Protein AF-A0A0Q0DMT2-F1 (afdb_monomer_lite)

Organism: NCBI:txid251707

Sequence (80 aa):
MKHERHERFDAVWVTLERLRDDIRGLERSELERVAHLRGHQTVDDLEALQQSFAKLDHAVLDIEQTLASLGEATGEIGKL

Radius of gyration: 17.73 Å; chains: 1; bounding box: 36×20×48 Å

Secondary structure (DSSP, 8-state):
--HHHHHHHHHHHHHHHHHHHHHHHHHHHHHHHHHTT-SHHHHHHHHHHHHHHHHHHHHHHHHHHHHHHHHHHHTSS---

Structure (mmCIF, N/CA/C/O backbone):
data_AF-A0A0Q0DMT2-F1
#
_entry.id   AF-A0A0Q0DMT2-F1
#
loop_
_atom_site.group_PDB
_atom_site.id
_atom_site.type_symbol
_atom_site.label_atom_id
_atom_site.label_alt_id
_atom_site.label_comp_id
_atom_site.label_asym_id
_atom_site.label_entity_id
_atom_site.label_seq_id
_atom_site.pdbx_PDB_ins_code
_atom_site.Cartn_x
_atom_site.Cartn_y
_atom_site.Cartn_z
_atom_site.occupancy
_atom_site.B_iso_or_equiv
_atom_site.auth_seq_id
_atom_site.auth_comp_id
_atom_site.auth_asym_id
_atom_site.auth_atom_id
_atom_site.pdbx_PDB_model_num
ATOM 1 N N . MET A 1 1 ? 17.084 -6.935 -21.102 1.00 63.16 1 MET A N 1
ATOM 2 C CA . MET A 1 1 ? 17.494 -5.581 -20.658 1.00 63.16 1 MET A CA 1
ATOM 3 C C . MET A 1 1 ? 16.344 -4.568 -20.603 1.00 63.16 1 MET A C 1
ATOM 5 O O . MET A 1 1 ? 16.043 -4.131 -19.505 1.00 63.16 1 MET A O 1
ATOM 9 N N . LYS A 1 2 ? 15.706 -4.133 -21.712 1.00 65.75 2 LYS A N 1
ATOM 10 C CA . LYS A 1 2 ? 14.517 -3.239 -21.625 1.00 65.75 2 LYS A CA 1
ATOM 11 C C . LYS A 1 2 ? 13.241 -3.993 -21.219 1.00 65.75 2 LYS A C 1
ATOM 13 O O . LYS A 1 2 ? 12.559 -3.554 -20.311 1.00 65.75 2 LYS A O 1
ATOM 18 N N . HIS A 1 3 ? 12.996 -5.157 -21.823 1.00 71.19 3 HIS A N 1
ATOM 19 C CA . HIS A 1 3 ? 11.819 -5.990 -21.535 1.00 71.19 3 HIS A CA 1
ATOM 20 C C . HIS A 1 3 ? 11.765 -6.454 -20.067 1.00 71.19 3 HIS A C 1
ATOM 22 O O . HIS A 1 3 ? 10.801 -6.177 -19.374 1.00 71.19 3 HIS A O 1
ATOM 28 N N . GLU A 1 4 ? 12.871 -6.997 -19.546 1.00 77.00 4 GLU A N 1
ATOM 29 C CA . GLU A 1 4 ? 12.997 -7.413 -18.133 1.00 77.00 4 GLU A CA 1
ATOM 30 C C . GLU A 1 4 ? 12.800 -6.273 -17.117 1.00 77.00 4 GLU A C 1
ATOM 32 O O . GLU A 1 4 ? 12.543 -6.526 -15.943 1.00 77.00 4 GLU A O 1
ATOM 37 N N . ARG A 1 5 ? 12.992 -5.012 -17.525 1.00 81.44 5 ARG A N 1
ATOM 38 C CA . ARG A 1 5 ? 12.805 -3.854 -16.642 1.00 81.44 5 ARG A CA 1
ATOM 39 C C . ARG A 1 5 ? 11.335 -3.454 -16.569 1.00 81.44 5 ARG A C 1
ATOM 41 O O . ARG A 1 5 ? 10.853 -3.240 -15.463 1.00 81.44 5 ARG A O 1
ATOM 48 N N . HIS A 1 6 ? 10.654 -3.460 -17.714 1.00 82.81 6 HIS A N 1
ATOM 49 C CA . HIS A 1 6 ? 9.209 -3.274 -17.812 1.00 82.81 6 HIS A CA 1
ATOM 50 C C . HIS A 1 6 ? 8.469 -4.353 -17.015 1.00 82.81 6 HIS A C 1
ATOM 52 O O . HIS A 1 6 ? 7.696 -4.042 -16.120 1.00 82.81 6 HIS A O 1
ATOM 58 N N . GLU A 1 7 ? 8.845 -5.625 -17.202 1.00 86.31 7 GLU A N 1
ATOM 59 C CA . GLU A 1 7 ? 8.286 -6.751 -16.438 1.00 86.31 7 GLU A CA 1
ATOM 60 C C . GLU A 1 7 ? 8.472 -6.592 -14.920 1.00 86.31 7 GLU A C 1
ATOM 62 O O . GLU A 1 7 ? 7.586 -6.934 -14.138 1.00 86.31 7 GLU A O 1
ATOM 67 N N . ARG A 1 8 ? 9.623 -6.064 -14.478 1.00 90.00 8 ARG A N 1
ATOM 68 C CA . ARG A 1 8 ? 9.870 -5.787 -13.054 1.00 90.00 8 ARG A CA 1
ATOM 69 C C . ARG A 1 8 ? 9.048 -4.611 -12.544 1.00 90.00 8 ARG A C 1
ATOM 71 O O . ARG A 1 8 ? 8.580 -4.677 -11.413 1.00 90.00 8 ARG A O 1
ATOM 78 N N . PHE A 1 9 ? 8.897 -3.556 -13.339 1.00 90.75 9 PHE A N 1
ATOM 79 C CA . PHE A 1 9 ? 8.060 -2.410 -12.993 1.00 90.75 9 PHE A CA 1
ATOM 80 C C . PHE A 1 9 ? 6.601 -2.846 -12.813 1.00 90.75 9 PHE A C 1
ATOM 82 O O . PHE A 1 9 ? 6.020 -2.623 -11.750 1.00 90.75 9 PHE A O 1
ATOM 89 N N . ASP A 1 10 ? 6.066 -3.579 -13.788 1.00 90.06 10 ASP A N 1
ATOM 90 C CA . ASP A 1 10 ? 4.707 -4.118 -13.755 1.00 90.06 10 ASP A CA 1
ATOM 91 C C . ASP A 1 10 ? 4.502 -5.066 -12.569 1.00 90.06 10 ASP A C 1
ATOM 93 O O . ASP A 1 10 ? 3.490 -4.993 -11.874 1.00 90.06 10 ASP A O 1
ATOM 97 N N . ALA A 1 11 ? 5.481 -5.929 -12.275 1.00 94.50 11 ALA A N 1
ATOM 98 C CA . ALA A 1 11 ? 5.408 -6.828 -11.126 1.00 94.50 11 ALA A CA 1
ATOM 99 C C . ALA A 1 11 ? 5.317 -6.071 -9.790 1.00 94.50 11 ALA A C 1
ATOM 101 O O . ALA A 1 11 ? 4.575 -6.488 -8.895 1.00 94.50 11 ALA A O 1
ATOM 102 N N . VAL A 1 12 ? 6.048 -4.960 -9.645 1.00 94.56 12 VAL A N 1
ATOM 103 C CA . VAL A 1 12 ? 5.959 -4.103 -8.454 1.00 94.56 12 VAL A CA 1
ATOM 104 C C . VAL A 1 12 ? 4.591 -3.424 -8.391 1.00 94.56 12 VAL A C 1
ATOM 106 O O . VAL A 1 12 ? 3.974 -3.436 -7.327 1.00 94.56 12 VAL A O 1
ATOM 109 N N . TRP A 1 13 ? 4.083 -2.914 -9.516 1.00 93.38 13 TRP A N 1
ATOM 110 C CA . TRP A 1 13 ? 2.761 -2.285 -9.585 1.00 93.38 13 TRP A CA 1
ATOM 111 C C . TRP A 1 13 ? 1.641 -3.252 -9.177 1.00 93.38 13 TRP A C 1
ATOM 113 O O . TRP A 1 13 ? 0.867 -2.966 -8.266 1.00 93.38 13 TRP A O 1
ATOM 123 N N . VAL A 1 14 ? 1.622 -4.455 -9.757 1.00 95.31 14 VAL A N 1
ATOM 124 C CA . VAL A 1 14 ? 0.653 -5.513 -9.418 1.00 95.31 14 VAL A CA 1
ATOM 125 C C . VAL A 1 14 ? 0.758 -5.924 -7.949 1.00 95.31 14 VAL A C 1
ATOM 127 O O . VAL A 1 14 ? -0.249 -6.213 -7.303 1.00 95.31 14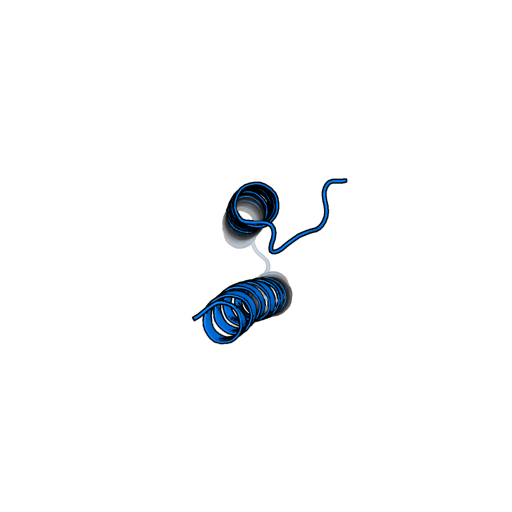 VAL A O 1
ATOM 130 N N . THR A 1 15 ? 1.972 -5.971 -7.397 1.00 96.19 15 THR A N 1
ATOM 131 C CA . THR A 1 15 ? 2.169 -6.285 -5.974 1.00 96.19 15 THR A CA 1
ATOM 132 C C . THR A 1 15 ? 1.566 -5.203 -5.081 1.00 96.19 15 THR A C 1
ATOM 134 O O . THR A 1 15 ? 0.954 -5.527 -4.065 1.00 96.19 15 THR A O 1
ATOM 137 N N . LEU A 1 16 ? 1.695 -3.934 -5.468 1.00 95.44 16 LEU A N 1
ATOM 138 C CA . LEU A 1 16 ? 1.142 -2.803 -4.729 1.00 95.44 16 LEU A CA 1
ATOM 139 C C . LEU A 1 16 ? -0.391 -2.778 -4.776 1.00 95.44 16 LEU A C 1
ATOM 141 O O . LEU A 1 16 ? -1.031 -2.579 -3.745 1.00 95.44 16 LEU A O 1
ATOM 145 N N . GLU A 1 17 ? -0.984 -3.078 -5.934 1.00 94.25 17 GLU A N 1
ATOM 146 C CA . GLU A 1 17 ? -2.439 -3.223 -6.073 1.00 94.25 17 GLU A CA 1
ATOM 147 C C . GLU A 1 17 ? -2.987 -4.340 -5.178 1.00 94.25 17 GLU A C 1
ATOM 149 O O . GLU A 1 17 ? -3.974 -4.134 -4.471 1.00 94.25 17 GLU A O 1
ATOM 154 N N . ARG A 1 18 ? -2.311 -5.497 -5.147 1.00 96.81 18 ARG A N 1
ATOM 155 C CA . ARG A 1 18 ? -2.675 -6.610 -4.256 1.00 96.81 18 ARG A CA 1
ATOM 156 C C . ARG A 1 18 ? -2.550 -6.231 -2.787 1.00 96.81 18 ARG A C 1
ATOM 158 O O . ARG A 1 18 ? -3.461 -6.511 -2.019 1.00 96.81 18 ARG A O 1
ATOM 165 N N . LEU A 1 19 ? -1.462 -5.561 -2.404 1.00 96.62 19 LEU A N 1
ATOM 166 C CA . LEU A 1 19 ? -1.259 -5.104 -1.030 1.00 96.62 19 LEU A CA 1
ATOM 167 C C . LEU A 1 19 ? -2.395 -4.180 -0.574 1.00 96.62 19 LEU A C 1
ATOM 169 O O . LEU A 1 19 ? -2.900 -4.333 0.535 1.00 96.62 19 LEU A O 1
ATOM 173 N N . ARG A 1 20 ? -2.827 -3.252 -1.434 1.00 96.06 20 ARG A N 1
ATOM 174 C CA . AR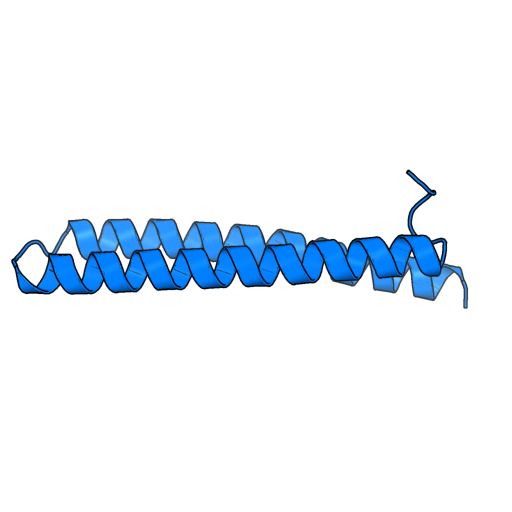G A 1 20 ? -3.959 -2.360 -1.157 1.00 96.06 20 ARG A CA 1
ATOM 175 C C . ARG A 1 20 ? -5.258 -3.135 -0.935 1.00 96.06 20 ARG A C 1
ATOM 177 O O . ARG A 1 20 ? -6.002 -2.844 0.000 1.00 96.06 20 ARG A O 1
ATOM 184 N N . ASP A 1 21 ? -5.536 -4.117 -1.785 1.00 96.38 21 ASP A N 1
ATOM 185 C CA . ASP A 1 21 ? -6.743 -4.937 -1.664 1.00 96.38 21 ASP A CA 1
ATOM 186 C C . ASP A 1 21 ? -6.713 -5.817 -0.405 1.00 96.38 21 ASP A C 1
ATOM 188 O O . ASP A 1 21 ? -7.726 -5.925 0.293 1.00 96.38 21 ASP A O 1
ATOM 192 N N . ASP A 1 22 ? -5.548 -6.369 -0.060 1.00 97.75 22 ASP A N 1
ATOM 193 C CA . ASP A 1 22 ? -5.338 -7.155 1.157 1.00 97.75 22 ASP A CA 1
ATOM 194 C C . ASP A 1 22 ? -5.494 -6.295 2.422 1.00 97.75 22 ASP A C 1
ATOM 196 O O . ASP A 1 22 ? -6.155 -6.720 3.371 1.00 97.75 22 ASP A O 1
ATOM 200 N N . ILE A 1 23 ? -4.968 -5.062 2.431 1.00 96.69 23 ILE A N 1
ATOM 201 C CA . ILE A 1 23 ? -5.150 -4.098 3.533 1.00 96.69 23 ILE A CA 1
ATOM 202 C C . ILE A 1 23 ? -6.635 -3.782 3.731 1.00 96.69 23 ILE A C 1
ATOM 204 O O . ILE A 1 23 ? -7.130 -3.863 4.854 1.00 96.69 23 ILE A O 1
ATOM 208 N N . ARG A 1 24 ? -7.379 -3.509 2.653 1.00 95.06 24 ARG A N 1
ATOM 209 C CA . ARG A 1 24 ? -8.836 -3.277 2.709 1.00 95.06 24 ARG A CA 1
ATOM 210 C C . ARG A 1 24 ? -9.617 -4.519 3.137 1.00 95.06 24 ARG A C 1
ATOM 212 O O . ARG A 1 24 ? -10.686 -4.424 3.744 1.00 95.06 24 ARG A O 1
ATOM 219 N N . GLY A 1 25 ? -9.137 -5.708 2.777 1.00 96.38 25 GLY A N 1
ATOM 220 C CA . GLY A 1 25 ? -9.673 -6.977 3.264 1.00 96.38 25 GLY A CA 1
ATOM 221 C C . GLY A 1 25 ? -9.499 -7.117 4.775 1.00 96.38 25 GLY A C 1
ATOM 222 O O . GLY A 1 25 ? -10.466 -7.409 5.482 1.00 96.38 25 GLY A O 1
ATOM 223 N N . LEU A 1 26 ? -8.289 -6.844 5.260 1.00 96.31 26 LEU A N 1
ATOM 224 C CA . LEU A 1 26 ? -7.942 -6.893 6.674 1.00 96.31 26 LEU A CA 1
ATOM 225 C C . LEU A 1 26 ? -8.720 -5.851 7.488 1.00 96.31 26 LEU A C 1
ATOM 227 O O . LEU A 1 26 ? -9.270 -6.198 8.529 1.00 96.31 26 LEU A O 1
ATOM 231 N N . GLU A 1 27 ? -8.838 -4.616 6.993 1.00 95.50 27 GLU A N 1
ATOM 232 C CA . GLU A 1 27 ? -9.616 -3.556 7.643 1.00 95.50 27 GLU A CA 1
ATOM 233 C C . GLU A 1 27 ? -11.060 -3.993 7.881 1.00 95.50 27 GLU A C 1
ATOM 235 O O . GLU A 1 27 ? -11.544 -3.941 9.011 1.00 95.50 27 GLU A O 1
ATOM 240 N N . ARG A 1 28 ? -11.739 -4.494 6.843 1.00 93.69 28 ARG A N 1
ATOM 241 C CA . ARG A 1 28 ? -13.123 -4.971 6.971 1.00 93.69 28 ARG A CA 1
ATOM 242 C C . ARG A 1 28 ? -13.248 -6.085 8.007 1.00 93.69 28 ARG A C 1
ATOM 244 O O . ARG A 1 28 ? -14.110 -6.001 8.877 1.00 93.69 28 ARG A O 1
ATOM 251 N N . SER A 1 29 ? -12.361 -7.080 7.948 1.00 93.12 29 SER A N 1
ATOM 252 C CA . SER A 1 29 ? -12.358 -8.203 8.893 1.00 93.12 29 SER A CA 1
ATOM 253 C C . SER A 1 29 ? -12.152 -7.742 10.342 1.00 93.12 29 SER A C 1
ATOM 255 O O . SER A 1 29 ? -12.818 -8.233 11.254 1.00 93.12 29 SER A O 1
ATOM 257 N N . GLU A 1 30 ? -11.242 -6.795 10.580 1.00 91.69 30 GLU A N 1
ATOM 258 C CA . GLU A 1 30 ? -10.961 -6.295 11.928 1.00 91.69 30 GLU A CA 1
ATOM 259 C C . GLU A 1 30 ? -12.066 -5.369 12.454 1.00 91.69 30 GLU A C 1
ATOM 261 O O . GLU A 1 30 ? -12.449 -5.477 13.621 1.00 91.69 30 GLU A O 1
ATOM 266 N N . LEU A 1 31 ? -12.641 -4.510 11.605 1.00 88.50 31 LEU A N 1
ATOM 267 C CA . LEU A 1 31 ? -13.772 -3.656 11.981 1.00 88.50 31 LEU A CA 1
ATOM 268 C C . LEU A 1 31 ? -15.009 -4.482 12.346 1.00 88.50 31 LEU A C 1
ATOM 270 O O . LEU A 1 31 ? -15.670 -4.185 13.343 1.00 88.50 31 LEU A O 1
ATOM 274 N N . GLU A 1 32 ? -15.302 -5.542 11.588 1.00 87.56 32 GLU A N 1
ATOM 275 C CA . GLU A 1 32 ? -16.364 -6.495 11.922 1.00 87.56 32 GLU A CA 1
ATOM 276 C C . GLU A 1 32 ? -16.095 -7.156 13.280 1.00 87.56 32 GLU A C 1
ATOM 278 O O . GLU A 1 32 ? -16.960 -7.149 14.160 1.00 87.56 32 GLU A O 1
ATOM 283 N N . ARG A 1 33 ? -14.869 -7.650 13.503 1.00 86.00 33 ARG A N 1
ATOM 284 C CA . ARG A 1 33 ? -14.470 -8.288 14.766 1.00 86.00 33 ARG A CA 1
ATOM 285 C C . ARG A 1 33 ? -14.636 -7.358 15.971 1.00 86.00 33 ARG A C 1
ATOM 287 O O . ARG A 1 33 ? -15.175 -7.786 16.991 1.00 86.00 33 ARG A O 1
ATOM 294 N N . VAL A 1 34 ? -14.202 -6.099 15.872 1.00 84.88 34 VAL A N 1
ATOM 295 C CA . VAL A 1 34 ? -14.321 -5.110 16.961 1.00 84.88 34 VAL A CA 1
ATOM 296 C C . VAL A 1 34 ? -15.775 -4.686 17.179 1.00 84.88 34 VAL A C 1
ATOM 298 O O . VAL A 1 34 ? -16.210 -4.556 18.326 1.00 84.88 34 VAL A O 1
ATOM 301 N N . ALA A 1 35 ? -16.576 -4.560 16.115 1.00 77.44 35 ALA A N 1
ATOM 302 C CA . ALA A 1 35 ? -17.999 -4.234 16.221 1.00 77.44 35 ALA A CA 1
ATOM 303 C C . ALA A 1 35 ? -18.801 -5.269 17.033 1.00 77.44 35 ALA A C 1
ATOM 305 O O . ALA A 1 35 ? -19.827 -4.911 17.622 1.00 77.44 35 ALA A O 1
ATOM 306 N N . HIS A 1 36 ? -18.328 -6.519 17.103 1.00 77.44 36 HIS A N 1
ATOM 307 C CA . HIS A 1 36 ? -18.917 -7.588 17.911 1.00 77.44 36 HIS A CA 1
ATOM 308 C C . HIS A 1 36 ? -18.563 -7.533 19.414 1.00 77.44 36 HIS A C 1
ATOM 310 O O . HIS A 1 36 ? -19.203 -8.234 20.195 1.00 77.44 36 HIS A O 1
ATOM 316 N N . LEU A 1 37 ? -17.608 -6.699 19.855 1.00 76.31 37 LEU A N 1
ATOM 317 C CA . LEU A 1 37 ? -17.050 -6.714 21.224 1.00 76.31 37 LEU A CA 1
ATOM 318 C C . LEU A 1 37 ? -17.505 -5.545 22.138 1.00 76.31 37 LEU A C 1
ATOM 320 O O . LEU A 1 37 ? -16.917 -5.322 23.192 1.00 76.31 37 LEU A O 1
ATOM 324 N N . ARG A 1 38 ? -18.559 -4.806 21.761 1.00 69.38 38 ARG A N 1
ATOM 325 C CA .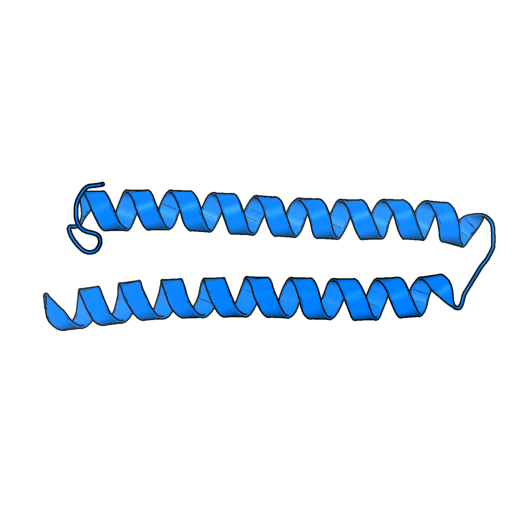 ARG A 1 38 ? -18.935 -3.463 22.277 1.00 69.38 38 ARG A CA 1
ATOM 326 C C . ARG A 1 38 ? -18.834 -3.217 23.806 1.00 69.38 38 ARG A C 1
ATOM 328 O O . ARG A 1 38 ? -19.500 -3.873 24.603 1.00 69.38 38 ARG A O 1
ATOM 335 N N . GLY A 1 39 ? -18.133 -2.129 24.161 1.00 72.88 39 GLY A N 1
ATOM 336 C CA . GLY A 1 39 ? -17.972 -1.467 25.473 1.00 72.88 39 GLY A CA 1
ATOM 337 C C . GLY A 1 39 ? -17.131 -0.167 25.366 1.00 72.88 39 GLY A C 1
ATOM 338 O O . GLY A 1 39 ? -16.623 0.138 24.293 1.00 72.88 39 GLY A O 1
ATOM 339 N N . HIS A 1 40 ? -16.948 0.625 26.435 1.0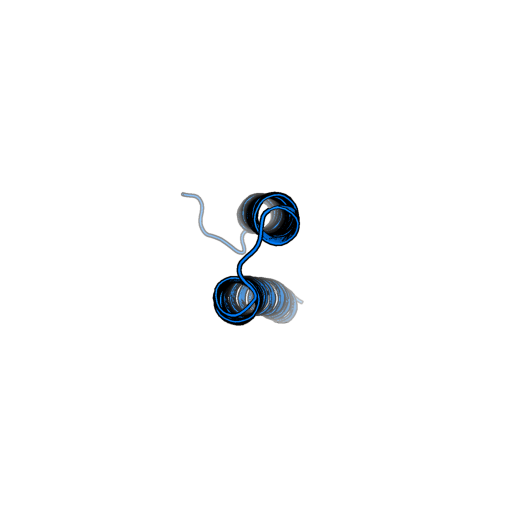0 62.53 40 HIS A N 1
ATOM 340 C CA . HIS A 1 40 ? -16.214 1.916 26.364 1.00 62.53 40 HIS A CA 1
ATOM 341 C C . HIS A 1 40 ? -14.760 1.766 25.868 1.00 62.53 40 HIS A C 1
ATOM 343 O O . HIS A 1 40 ? -14.350 2.501 24.981 1.00 62.53 40 HIS A O 1
ATOM 349 N N . GLN A 1 41 ? -14.031 0.745 26.339 1.00 66.00 41 GLN A N 1
ATOM 350 C CA . GLN A 1 41 ? -12.662 0.451 25.877 1.00 66.00 41 GLN A CA 1
ATOM 351 C C . GLN A 1 41 ? -12.605 0.071 24.388 1.00 66.00 41 GLN A C 1
ATOM 353 O O . GLN A 1 41 ? -11.660 0.424 23.697 1.00 66.00 41 GLN A O 1
ATOM 358 N N . THR A 1 42 ? -13.657 -0.565 23.857 1.00 72.19 42 THR A N 1
ATOM 359 C CA . THR A 1 42 ? -13.696 -0.926 22.430 1.00 72.19 42 THR A CA 1
ATOM 360 C C . THR A 1 42 ? -13.898 0.265 21.496 1.00 72.19 42 THR A C 1
ATOM 362 O O . THR A 1 42 ? -13.692 0.115 20.299 1.00 72.19 42 THR A O 1
ATOM 365 N N . VAL A 1 43 ? -14.314 1.431 22.010 1.00 73.81 43 VAL A N 1
ATOM 366 C CA . VAL A 1 43 ? -14.435 2.657 21.203 1.00 73.81 43 VAL A CA 1
ATOM 367 C C . VAL A 1 43 ? -13.053 3.248 20.933 1.00 73.81 43 VAL A C 1
ATOM 369 O O . VAL A 1 43 ? -12.746 3.533 19.779 1.00 73.81 43 VAL A O 1
ATOM 372 N N . ASP A 1 44 ? -12.207 3.350 21.962 1.00 77.75 44 ASP A N 1
ATOM 373 C CA . ASP A 1 44 ? -10.827 3.831 21.816 1.00 77.75 44 ASP A CA 1
ATOM 374 C C . ASP A 1 44 ? -10.003 2.872 20.938 1.00 77.75 44 ASP A C 1
ATOM 376 O O . ASP A 1 44 ? -9.271 3.305 20.045 1.00 77.75 44 ASP A O 1
ATOM 380 N N . ASP A 1 45 ? -10.185 1.559 21.125 1.00 82.00 45 ASP A N 1
ATOM 381 C CA . ASP A 1 45 ? -9.544 0.533 20.293 1.00 82.00 45 ASP A CA 1
ATOM 382 C C . ASP A 1 45 ? -10.009 0.605 18.826 1.00 82.00 45 ASP A C 1
ATOM 384 O O . ASP A 1 45 ? -9.209 0.402 17.911 1.00 82.00 45 ASP A O 1
ATOM 388 N N . LEU A 1 46 ? -11.289 0.917 18.582 1.00 87.00 46 LEU A N 1
ATOM 389 C CA . LEU A 1 46 ? -11.838 1.082 17.235 1.00 87.00 46 LEU A CA 1
ATOM 390 C C . LEU A 1 46 ? -11.251 2.309 16.532 1.00 87.00 46 LEU A C 1
ATOM 392 O O . LEU A 1 46 ? -10.873 2.217 15.365 1.00 87.00 46 LEU A O 1
ATOM 396 N N . GLU A 1 47 ? -11.154 3.442 17.228 1.00 87.69 47 GLU A N 1
ATOM 397 C CA . GLU A 1 47 ? -10.561 4.654 16.662 1.00 87.69 47 GLU A CA 1
ATOM 398 C C . GLU A 1 47 ? -9.076 4.437 16.339 1.00 87.69 47 GLU A C 1
ATOM 400 O O . GLU A 1 47 ? -8.627 4.747 15.233 1.00 87.69 47 GLU A O 1
ATOM 405 N N . ALA A 1 48 ? -8.317 3.832 17.258 1.00 90.62 48 ALA A N 1
ATOM 406 C CA . ALA A 1 48 ? -6.911 3.506 17.035 1.00 90.62 48 ALA A CA 1
ATOM 407 C C . ALA A 1 48 ? -6.721 2.542 15.847 1.00 90.62 48 ALA A C 1
ATOM 409 O O . ALA A 1 48 ? -5.788 2.706 15.049 1.00 90.62 48 ALA A O 1
ATOM 410 N N . LEU A 1 49 ? -7.621 1.566 15.691 1.00 92.06 49 LEU A N 1
ATOM 411 C CA . LEU A 1 49 ? -7.634 0.630 14.568 1.00 92.06 49 LEU A CA 1
ATOM 412 C C . LEU A 1 49 ? -7.887 1.352 13.237 1.00 92.06 49 LEU A C 1
ATOM 414 O O . LEU A 1 49 ? -7.099 1.206 12.303 1.00 92.06 49 LEU A O 1
ATOM 418 N N . GLN A 1 50 ? -8.932 2.180 13.163 1.00 92.88 50 GLN A N 1
ATOM 419 C CA . GLN A 1 50 ? -9.260 2.968 11.969 1.00 92.88 50 GLN A CA 1
ATOM 420 C C . GLN A 1 50 ? -8.118 3.910 11.577 1.00 92.88 50 GLN A C 1
ATOM 422 O O . GLN A 1 50 ? -7.727 3.973 10.412 1.00 92.88 50 GLN A O 1
ATOM 427 N N . GLN A 1 51 ? -7.520 4.603 12.549 1.00 95.06 51 GLN A N 1
ATOM 428 C CA . GLN A 1 51 ? -6.365 5.466 12.302 1.00 95.06 51 GLN A CA 1
ATOM 429 C C . GLN A 1 51 ? -5.151 4.681 11.788 1.00 95.06 51 GLN A C 1
ATOM 431 O O . GLN A 1 51 ? -4.369 5.204 10.993 1.00 95.06 51 GLN A O 1
ATOM 436 N N . SER A 1 52 ? -4.971 3.437 12.232 1.00 95.94 52 SER A N 1
ATOM 437 C CA . SER A 1 52 ? -3.887 2.572 11.757 1.00 95.94 52 SER A CA 1
ATOM 438 C C . SER A 1 52 ? -4.082 2.180 10.292 1.00 95.94 52 SER A C 1
ATOM 440 O O . SER A 1 52 ? -3.138 2.303 9.512 1.00 95.94 52 SER A O 1
ATOM 442 N N . PHE A 1 53 ? -5.298 1.803 9.886 1.00 96.94 53 PHE A N 1
ATOM 443 C CA . PHE A 1 53 ? -5.599 1.523 8.478 1.00 96.94 53 PHE A CA 1
ATOM 444 C C . PHE A 1 53 ? -5.506 2.769 7.601 1.00 96.94 53 PHE A C 1
ATOM 446 O O . PHE A 1 53 ? -4.880 2.717 6.548 1.00 96.94 53 PHE A O 1
ATOM 453 N N . ALA A 1 54 ? -5.985 3.919 8.082 1.00 95.81 54 ALA A N 1
ATOM 454 C CA . ALA A 1 54 ? -5.819 5.181 7.369 1.00 95.81 54 ALA A CA 1
ATOM 455 C C . ALA A 1 54 ? -4.336 5.513 7.115 1.00 95.81 54 ALA A C 1
ATOM 457 O O . ALA A 1 54 ? -3.989 5.998 6.040 1.00 95.81 54 ALA A O 1
ATOM 458 N N . LYS A 1 55 ? -3.440 5.235 8.074 1.00 97.50 55 LYS A N 1
ATOM 459 C CA . LYS A 1 55 ? -1.987 5.404 7.886 1.00 97.50 55 LYS A CA 1
ATOM 460 C C . LYS A 1 55 ? -1.416 4.431 6.855 1.00 97.50 55 LYS A C 1
ATOM 462 O O . LYS A 1 55 ? -0.559 4.835 6.074 1.00 97.50 55 LYS A O 1
ATOM 467 N N . LEU A 1 56 ? -1.872 3.177 6.849 1.00 97.12 56 LEU A N 1
ATOM 468 C CA . LEU A 1 56 ? -1.453 2.184 5.856 1.00 97.12 56 LEU A CA 1
ATOM 469 C C . LEU A 1 56 ? -1.879 2.594 4.442 1.00 97.12 56 LEU A C 1
ATOM 471 O O . LEU A 1 56 ? -1.050 2.565 3.537 1.00 97.12 56 LEU A O 1
ATOM 475 N N . ASP A 1 57 ? -3.119 3.051 4.270 1.00 94.56 57 ASP A N 1
ATOM 476 C CA . ASP A 1 57 ? -3.628 3.528 2.981 1.00 94.56 57 ASP A CA 1
ATOM 477 C C . ASP A 1 57 ? -2.844 4.740 2.461 1.00 94.56 57 ASP A C 1
ATOM 479 O O . ASP A 1 57 ? -2.479 4.778 1.286 1.00 94.56 57 ASP A O 1
ATOM 483 N N . HIS A 1 58 ? -2.514 5.704 3.330 1.00 96.50 58 HIS A N 1
ATOM 484 C CA . HIS A 1 58 ? -1.660 6.833 2.942 1.00 96.50 58 HIS A CA 1
ATOM 485 C C . HIS A 1 58 ? -0.259 6.372 2.527 1.00 96.50 58 HIS A C 1
ATOM 487 O O . HIS A 1 58 ? 0.250 6.824 1.507 1.00 96.50 58 HIS A O 1
ATOM 493 N N . ALA A 1 59 ? 0.350 5.442 3.267 1.00 97.38 59 ALA A N 1
ATOM 494 C CA . ALA A 1 59 ? 1.668 4.920 2.915 1.00 97.38 59 ALA A CA 1
ATOM 495 C C . ALA A 1 59 ? 1.658 4.188 1.561 1.00 97.38 59 ALA A C 1
ATOM 497 O O . ALA A 1 59 ? 2.591 4.337 0.775 1.00 97.38 59 ALA A O 1
ATOM 498 N N . VAL A 1 60 ? 0.603 3.422 1.264 1.00 96.12 60 VAL A N 1
ATOM 499 C CA . VAL A 1 60 ? 0.425 2.778 -0.046 1.00 96.12 60 VAL A CA 1
ATOM 500 C C . VAL A 1 60 ? 0.287 3.824 -1.150 1.00 96.12 60 VAL A C 1
ATOM 502 O O . VAL A 1 60 ? 0.968 3.710 -2.167 1.00 96.12 60 VAL A O 1
ATOM 505 N N . LEU A 1 61 ? -0.519 4.867 -0.937 1.00 95.31 61 LEU A N 1
ATOM 506 C CA . LEU A 1 61 ? -0.682 5.962 -1.895 1.00 95.31 61 LEU A CA 1
ATOM 507 C C . LEU A 1 61 ? 0.643 6.693 -2.172 1.00 95.31 61 LEU A C 1
ATOM 509 O O . LEU A 1 61 ? 0.959 6.977 -3.327 1.00 95.31 61 LEU A O 1
ATOM 513 N N . ASP A 1 62 ? 1.444 6.960 -1.140 1.00 97.38 62 ASP A N 1
ATOM 514 C CA . ASP A 1 62 ? 2.760 7.591 -1.291 1.00 97.38 62 ASP A CA 1
ATOM 515 C C . ASP A 1 62 ? 3.710 6.717 -2.131 1.00 97.38 62 ASP A C 1
ATOM 517 O O . ASP A 1 62 ? 4.465 7.220 -2.975 1.00 97.38 62 ASP A O 1
ATOM 521 N N . ILE A 1 63 ? 3.654 5.391 -1.948 1.00 96.25 63 ILE A N 1
ATOM 522 C CA . ILE A 1 63 ? 4.409 4.436 -2.769 1.00 96.25 63 ILE A CA 1
ATOM 523 C C . ILE A 1 63 ? 3.893 4.452 -4.214 1.00 96.25 63 ILE A C 1
ATOM 525 O O . ILE A 1 63 ? 4.714 4.500 -5.129 1.00 96.25 63 ILE A O 1
ATOM 529 N N . GLU A 1 64 ? 2.574 4.458 -4.439 1.00 94.56 64 GLU A N 1
ATOM 530 C CA . GLU A 1 64 ? 1.965 4.525 -5.780 1.00 94.56 64 GLU A CA 1
ATOM 531 C C . GLU A 1 64 ? 2.425 5.783 -6.531 1.00 94.56 64 GLU A C 1
ATOM 533 O O . GLU A 1 64 ? 2.872 5.697 -7.676 1.00 94.56 64 GLU A O 1
ATOM 538 N N . GLN A 1 65 ? 2.400 6.946 -5.875 1.00 95.38 65 GLN A N 1
ATOM 539 C CA . GLN A 1 65 ? 2.853 8.214 -6.459 1.00 95.38 65 GLN A CA 1
ATOM 540 C C . GLN A 1 65 ? 4.352 8.202 -6.780 1.00 95.38 65 GLN A C 1
ATOM 542 O O . GLN A 1 65 ? 4.778 8.661 -7.848 1.00 95.38 65 GLN A O 1
ATOM 547 N N . THR A 1 66 ? 5.163 7.649 -5.875 1.00 95.69 66 THR A N 1
ATOM 548 C CA . THR A 1 66 ? 6.611 7.516 -6.078 1.00 95.69 66 THR A CA 1
ATOM 549 C C . THR A 1 66 ? 6.914 6.578 -7.246 1.00 95.69 66 THR A C 1
ATOM 551 O O . THR A 1 66 ? 7.770 6.876 -8.081 1.00 95.69 66 THR A O 1
ATOM 554 N N . LEU A 1 67 ? 6.191 5.460 -7.338 1.00 93.69 67 LEU A N 1
ATOM 555 C CA . LEU A 1 67 ? 6.345 4.473 -8.401 1.00 93.69 67 LEU A CA 1
ATOM 556 C C . LEU A 1 67 ? 5.886 5.028 -9.754 1.00 93.69 67 LEU A C 1
ATOM 558 O O . LEU A 1 67 ? 6.577 4.822 -10.749 1.00 93.69 67 LEU A O 1
ATOM 562 N N . ALA A 1 68 ? 4.791 5.790 -9.789 1.00 92.50 68 ALA A N 1
ATOM 563 C CA . ALA A 1 68 ? 4.334 6.485 -10.990 1.00 92.50 68 ALA A CA 1
ATOM 564 C C . ALA A 1 68 ? 5.388 7.482 -11.496 1.00 92.50 68 ALA A C 1
ATOM 566 O O . ALA A 1 68 ? 5.798 7.422 -12.655 1.00 92.50 68 ALA A O 1
ATOM 567 N N . SER A 1 69 ? 5.921 8.316 -10.596 1.00 93.81 69 SER A N 1
ATOM 568 C CA . SER A 1 69 ? 6.993 9.271 -10.912 1.00 93.81 69 SER A CA 1
ATOM 569 C C . SER A 1 69 ? 8.250 8.568 -11.443 1.00 93.81 69 SER A C 1
ATOM 571 O O . SER A 1 69 ? 8.885 9.031 -12.394 1.00 93.81 69 SER A O 1
ATOM 573 N N . LEU A 1 70 ? 8.614 7.420 -10.857 1.00 91.75 70 LEU A N 1
ATOM 574 C CA . LEU A 1 70 ? 9.719 6.595 -11.343 1.00 91.75 70 LEU A CA 1
ATOM 575 C C . LEU A 1 70 ? 9.426 6.033 -12.739 1.00 91.75 70 LEU A C 1
ATOM 577 O O . LEU A 1 70 ? 10.306 6.063 -13.602 1.00 91.75 70 LEU A O 1
ATOM 581 N N . GLY A 1 71 ? 8.208 5.542 -12.971 1.00 90.12 71 GLY A N 1
ATOM 582 C CA . GLY A 1 71 ? 7.762 5.019 -14.260 1.00 90.12 71 GLY A CA 1
ATOM 583 C C . GLY A 1 71 ? 7.830 6.072 -15.362 1.00 90.12 71 GLY A C 1
ATOM 584 O O . GLY A 1 71 ? 8.375 5.805 -16.430 1.00 90.12 71 GLY A O 1
ATOM 585 N N . GLU A 1 72 ? 7.388 7.298 -15.088 1.00 90.50 72 GLU A N 1
ATOM 586 C CA . GLU A 1 72 ? 7.507 8.426 -16.020 1.00 90.50 72 GLU A CA 1
ATOM 587 C C . GLU A 1 72 ? 8.971 8.780 -16.315 1.00 90.50 72 GLU A C 1
ATOM 589 O O . GLU A 1 72 ? 9.365 8.932 -17.475 1.00 90.50 72 GLU A O 1
ATOM 594 N N . ALA A 1 73 ? 9.807 8.876 -15.275 1.00 90.19 73 ALA A N 1
ATOM 595 C CA . ALA A 1 73 ? 11.221 9.224 -15.415 1.00 90.19 73 ALA A CA 1
ATOM 596 C C . ALA A 1 73 ? 12.024 8.158 -16.180 1.00 90.19 73 ALA A C 1
ATOM 598 O O . ALA A 1 73 ? 13.009 8.473 -16.853 1.00 90.19 73 ALA A O 1
ATOM 599 N N . THR A 1 74 ? 11.613 6.893 -16.078 1.00 87.81 74 THR A N 1
ATOM 600 C CA . THR A 1 74 ? 12.263 5.754 -16.742 1.00 87.81 74 THR A CA 1
ATOM 601 C C . THR A 1 74 ? 11.636 5.394 -18.092 1.00 87.81 74 THR A C 1
ATOM 603 O O . THR A 1 74 ? 12.239 4.624 -18.845 1.00 87.81 74 THR A O 1
ATOM 606 N N . GLY A 1 75 ? 10.499 6.008 -18.440 1.00 86.81 75 GLY A N 1
ATOM 607 C CA . GLY A 1 75 ? 9.755 5.767 -19.677 1.00 86.81 75 GLY A CA 1
ATOM 608 C C . GLY A 1 75 ? 8.921 4.483 -19.672 1.00 86.81 75 GLY A C 1
ATOM 609 O O . GLY A 1 75 ? 8.539 4.022 -20.745 1.00 86.81 75 GLY A O 1
ATOM 610 N N . GLU A 1 76 ? 8.671 3.905 -18.495 1.00 85.50 76 GLU A N 1
ATOM 611 C CA . GLU A 1 76 ? 7.789 2.745 -18.300 1.00 85.50 76 GLU A CA 1
ATOM 612 C C . GLU A 1 76 ? 6.307 3.164 -18.328 1.00 85.50 76 GLU A C 1
ATOM 614 O O . GLU A 1 76 ? 5.460 2.410 -18.798 1.00 85.50 76 GLU A O 1
ATOM 619 N N . ILE A 1 77 ? 6.006 4.398 -17.904 1.00 80.62 77 ILE A N 1
ATOM 620 C CA . ILE A 1 77 ? 4.696 5.044 -18.054 1.00 80.62 77 ILE A CA 1
ATOM 621 C C . ILE A 1 77 ? 4.840 6.162 -19.094 1.00 80.62 77 ILE A C 1
ATOM 623 O O . ILE A 1 77 ? 5.776 6.966 -19.039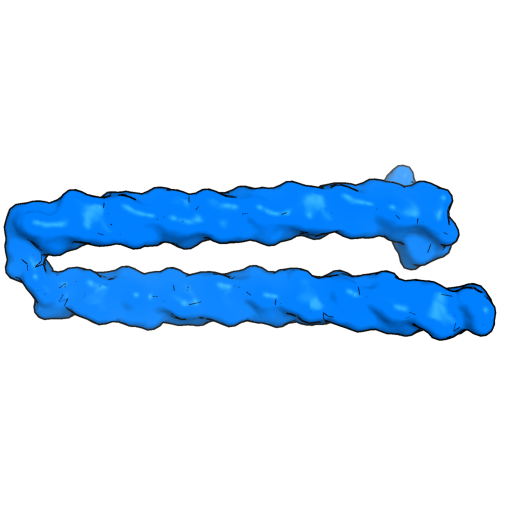 1.00 80.62 77 ILE A O 1
ATOM 627 N N . GLY A 1 78 ? 3.937 6.203 -20.079 1.00 64.50 78 GLY A N 1
ATOM 628 C CA . GLY A 1 78 ? 3.879 7.312 -21.035 1.00 64.50 78 GLY A CA 1
ATOM 629 C C . GLY A 1 78 ? 3.594 8.622 -20.300 1.00 64.50 78 GLY A C 1
ATOM 630 O O . GLY A 1 78 ? 2.772 8.628 -19.392 1.00 64.50 78 GLY A O 1
ATOM 631 N N . LYS A 1 79 ? 4.270 9.720 -20.668 1.00 53.38 79 LYS A N 1
ATOM 632 C CA . LYS A 1 79 ? 4.018 11.029 -20.042 1.00 53.38 79 LYS A CA 1
ATOM 633 C C . LYS A 1 79 ? 2.520 11.347 -20.079 1.00 53.38 79 LYS A C 1
ATOM 635 O O . LYS A 1 79 ? 1.939 11.315 -21.167 1.00 53.38 79 LYS A O 1
ATOM 640 N N . LEU A 1 80 ? 1.952 11.624 -18.904 1.00 51.81 80 LEU A N 1
ATOM 641 C CA . LEU A 1 80 ? 0.622 12.214 -18.749 1.00 51.81 80 LEU A CA 1
ATOM 642 C C . LEU A 1 80 ? 0.542 13.571 -19.463 1.00 51.81 80 LEU A C 1
ATOM 644 O O . LEU A 1 80 ? 1.552 14.318 -19.449 1.00 51.81 80 LEU A O 1
#

Foldseek 3Di:
DVVVVLVVLVVVVVVLVVVLVVLVVVLVVVLVVLVVVDDPVSVVVNVVSVVVSVVVNVV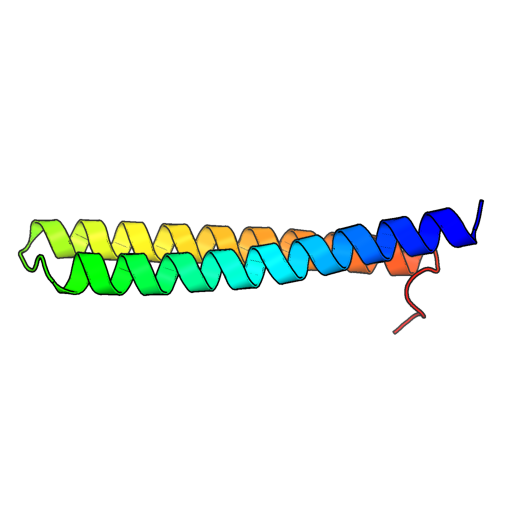SVVVVVVSVVVCPVVVSDPDD

pLDDT: mean 87.49, std 11.02, range [51.81, 97.75]